Protein AF-A0AA36HC52-F1 (afdb_monomer)

Radius of gyration: 21.08 Å; Cα contacts (8 Å, |Δi|>4): 184; chains: 1; bounding box: 43×53×59 Å

Nearest PDB structures (foldseek):
  1je9-assembly1_A  TM=7.867E-01  e=2.611E-03  Naja kaouthia
  1nor-assembly1_A  TM=7.948E-01  e=3.006E-02  Naja oxiana
  6oaz-assembly1_E  TM=6.729E-01  e=1.106E-02  Homo sapiens
  1nea-assembly1_A  TM=6.871E-01  e=1.544E-02  Naja nigricollis
  8p0x-assembly1_P  TM=3.535E-01  e=3.565E+00  Homo sapiens

Secondary structure (DSSP, 8-state):
-HHHHHHHHHHHHTT----EEEEEBSTTPPPEEEEESS-S-EEEEEEEETTEEEEEEEE-SS---SEEEEEETTEEEEEE-STTGGG---S----SHHHHHHHHHHHHHHHHTT--

Sequence (116 aa):
MALLQHVVIALASICLTWAIHCYEADHGENKVVKTCPEGNHCTNLTEYNNSSTLHYYSCAEEPCTDGCNEISDMATFCCCSTDLCNEAMELTSNMPALLAISVIILSLLLCDANYF

Mean predicted aligned error: 13.73 Å

Structure (mmCIF, N/CA/C/O backbone):
data_AF-A0AA36HC52-F1
#
_entry.id   AF-A0AA36HC52-F1
#
loop_
_atom_site.group_PDB
_atom_site.id
_atom_site.type_symbol
_atom_site.label_atom_id
_atom_site.label_alt_id
_atom_site.label_comp_id
_atom_site.label_asym_id
_atom_site.label_entity_id
_atom_site.label_seq_id
_atom_site.pdbx_PDB_ins_code
_atom_site.Cartn_x
_atom_site.Cartn_y
_atom_site.Cartn_z
_atom_site.occupancy
_atom_site.B_iso_or_equiv
_atom_site.auth_seq_id
_atom_site.auth_comp_id
_atom_site.auth_asym_id
_atom_site.auth_atom_id
_atom_site.pdbx_PDB_model_num
ATOM 1 N N . MET A 1 1 ? -28.050 -6.795 39.477 1.00 59.59 1 MET A N 1
ATOM 2 C CA . MET A 1 1 ? -27.588 -5.467 39.005 1.00 59.59 1 MET A CA 1
ATOM 3 C C . MET A 1 1 ? -26.135 -5.475 38.530 1.00 59.59 1 MET A C 1
ATOM 5 O O . MET A 1 1 ? -25.878 -4.876 37.500 1.00 59.59 1 MET A O 1
ATOM 9 N N . ALA A 1 2 ? -25.217 -6.207 39.177 1.00 65.25 2 ALA A N 1
ATOM 10 C CA . ALA A 1 2 ? -23.821 -6.308 38.725 1.00 65.25 2 ALA A CA 1
ATOM 11 C C . ALA A 1 2 ? -23.659 -6.896 37.306 1.00 65.25 2 ALA A C 1
ATOM 13 O O . ALA A 1 2 ? -22.882 -6.373 36.519 1.00 65.25 2 ALA A O 1
ATOM 14 N N . LEU A 1 3 ? -24.430 -7.926 36.935 1.00 65.31 3 LEU A N 1
ATOM 15 C CA . LEU A 1 3 ? -24.306 -8.586 35.624 1.00 65.31 3 LEU A CA 1
ATOM 16 C C . LEU A 1 3 ? -24.567 -7.635 34.437 1.00 65.31 3 LEU A C 1
ATOM 18 O O . LEU A 1 3 ? -23.872 -7.691 33.431 1.00 65.31 3 LEU A O 1
ATOM 22 N N . LEU A 1 4 ? -25.527 -6.716 34.591 1.00 70.56 4 LEU A N 1
ATOM 23 C CA . LEU A 1 4 ? -25.890 -5.744 33.557 1.00 70.56 4 LEU A CA 1
ATOM 24 C C . LEU A 1 4 ? -24.760 -4.726 33.317 1.00 70.56 4 LEU A C 1
ATOM 26 O O . LEU A 1 4 ? -24.477 -4.387 32.176 1.00 70.56 4 LEU A O 1
ATOM 30 N N . GLN A 1 5 ? -24.066 -4.295 34.377 1.00 70.56 5 GLN A N 1
ATOM 31 C CA . GLN A 1 5 ? -22.912 -3.392 34.273 1.00 70.56 5 GLN A CA 1
ATOM 32 C C . GLN A 1 5 ? -21.743 -4.018 33.505 1.00 70.56 5 GLN A C 1
ATOM 34 O O . GLN A 1 5 ? -21.131 -3.344 32.684 1.00 70.56 5 GLN A O 1
ATOM 39 N N . HIS A 1 6 ? -21.451 -5.301 33.729 1.00 71.69 6 HIS A N 1
ATOM 40 C CA . HIS A 1 6 ? -20.348 -5.981 33.040 1.00 71.69 6 HIS A CA 1
ATOM 41 C C . HIS A 1 6 ? -20.649 -6.168 31.548 1.00 71.69 6 HIS A C 1
ATOM 43 O O . HIS A 1 6 ? -19.761 -5.987 30.721 1.00 71.69 6 HIS A O 1
ATOM 49 N N . VAL A 1 7 ? -21.910 -6.449 31.196 1.00 75.81 7 VAL A N 1
ATOM 50 C CA . VAL A 1 7 ? -22.355 -6.539 29.795 1.00 75.81 7 VAL A CA 1
ATOM 51 C C . VAL A 1 7 ? -22.253 -5.183 29.091 1.00 75.81 7 VAL A C 1
ATOM 53 O O . VAL A 1 7 ? -21.782 -5.124 27.960 1.00 75.81 7 VAL A O 1
ATOM 56 N N . VAL A 1 8 ? -22.627 -4.086 29.759 1.00 74.31 8 VAL A N 1
ATOM 57 C CA . VAL A 1 8 ? -22.526 -2.726 29.196 1.00 74.31 8 VAL A CA 1
ATOM 58 C C . VAL A 1 8 ? -21.068 -2.309 28.976 1.00 74.31 8 VAL A C 1
ATOM 60 O O . VAL A 1 8 ? -20.754 -1.733 27.938 1.00 74.31 8 VAL A O 1
ATOM 63 N N . ILE A 1 9 ? -20.164 -2.634 29.906 1.00 69.75 9 ILE A N 1
ATOM 64 C CA . ILE A 1 9 ? -18.729 -2.336 29.766 1.00 69.75 9 ILE A CA 1
ATOM 65 C C . ILE A 1 9 ? -18.105 -3.174 28.639 1.00 69.75 9 ILE A C 1
ATOM 67 O O . ILE A 1 9 ? -17.359 -2.635 27.827 1.00 69.75 9 ILE A O 1
ATOM 71 N N . ALA A 1 10 ? -18.457 -4.461 28.541 1.00 64.00 10 ALA A N 1
ATOM 72 C CA . ALA A 1 10 ? -17.977 -5.336 27.474 1.00 64.00 10 ALA A CA 1
ATOM 73 C C . ALA A 1 10 ? -18.473 -4.894 26.085 1.00 64.00 10 ALA A C 1
ATOM 75 O O . ALA A 1 10 ? -17.689 -4.873 25.139 1.00 64.00 10 ALA A O 1
ATOM 76 N N . LEU A 1 11 ? -19.739 -4.476 25.954 1.00 61.84 11 LEU A N 1
ATOM 77 C CA . LEU A 1 11 ? -20.247 -3.912 24.697 1.00 61.84 11 LEU A CA 1
ATOM 78 C C . LEU A 1 11 ? -19.563 -2.587 24.331 1.00 61.84 11 LEU A C 1
ATOM 80 O O . LEU A 1 11 ? -19.292 -2.356 23.157 1.00 61.84 11 LEU A O 1
ATOM 84 N N . ALA A 1 12 ? -19.244 -1.736 25.312 1.00 61.38 12 ALA A N 1
ATOM 85 C CA . ALA A 1 12 ? -18.561 -0.466 25.064 1.00 61.38 12 ALA A CA 1
ATOM 86 C C . ALA A 1 12 ? -17.116 -0.651 24.559 1.00 61.38 12 ALA A C 1
ATOM 88 O O . ALA A 1 12 ? -16.627 0.174 23.792 1.00 61.38 12 ALA A O 1
ATOM 89 N N . SER A 1 13 ? -16.444 -1.746 24.936 1.00 60.34 13 SER A N 1
ATOM 90 C CA . SER A 1 13 ? -15.081 -2.052 24.476 1.00 60.34 13 SER A CA 1
ATOM 91 C C . SER A 1 13 ? -14.984 -2.585 23.040 1.00 60.34 13 SER A C 1
ATOM 93 O O . SER A 1 13 ? -13.893 -2.595 22.477 1.00 60.34 13 SER A O 1
ATOM 95 N N . ILE A 1 14 ? -16.097 -3.002 22.425 1.00 58.59 14 ILE A N 1
ATOM 96 C CA . ILE A 1 14 ? -16.104 -3.582 21.067 1.00 58.59 14 ILE A CA 1
ATOM 97 C C . ILE A 1 14 ? -16.023 -2.495 19.974 1.00 58.59 14 ILE A C 1
ATOM 99 O O . ILE A 1 14 ? -15.718 -2.797 18.826 1.00 58.59 14 ILE A O 1
ATOM 103 N N . CYS A 1 15 ? -16.198 -1.216 20.322 1.00 52.91 15 CYS A N 1
ATOM 104 C CA . CYS A 1 15 ? -16.129 -0.095 19.377 1.00 52.91 15 CYS A CA 1
ATOM 105 C C . CYS A 1 15 ? -14.726 0.513 19.207 1.00 52.91 15 CYS A C 1
ATOM 107 O O . CYS A 1 15 ? -14.619 1.649 18.744 1.00 52.91 15 CYS A O 1
ATOM 109 N N . LEU A 1 16 ? -13.649 -0.190 19.578 1.00 57.06 16 LEU A N 1
ATOM 110 C CA . LEU A 1 16 ? -12.311 0.229 19.161 1.00 57.06 16 LEU A CA 1
ATOM 111 C C . LEU A 1 16 ? -12.268 0.117 17.637 1.00 57.06 16 LEU A C 1
ATOM 113 O O . LEU A 1 16 ? -12.206 -0.979 17.098 1.00 57.06 16 LEU A O 1
ATOM 117 N N . THR A 1 17 ? -12.392 1.248 16.953 1.00 58.97 17 THR A N 1
ATOM 118 C CA . THR A 1 17 ? -12.235 1.375 15.507 1.00 58.97 17 THR A CA 1
ATOM 119 C C . THR A 1 17 ? -10.858 0.850 15.135 1.00 58.97 17 THR A C 1
ATOM 121 O O . THR A 1 17 ? -9.850 1.378 15.610 1.00 58.97 17 THR A O 1
ATOM 124 N N . TRP A 1 18 ? -10.806 -0.217 14.342 1.00 69.06 18 TRP A N 1
ATOM 125 C CA . TRP A 1 18 ? -9.549 -0.785 13.868 1.00 69.06 18 TRP A CA 1
ATOM 126 C C . TRP A 1 18 ? -9.002 0.169 12.808 1.00 69.06 18 TRP A C 1
ATOM 128 O O . TRP A 1 18 ? -9.367 0.081 11.642 1.00 69.06 18 TRP A O 1
ATOM 138 N N . ALA A 1 19 ? -8.208 1.146 13.243 1.00 82.69 19 ALA A N 1
ATOM 139 C CA . ALA A 1 19 ? -7.409 1.944 12.329 1.00 82.69 19 ALA A CA 1
ATOM 140 C C . ALA A 1 19 ? -6.314 1.031 11.782 1.00 82.69 19 ALA A C 1
ATOM 142 O O . ALA A 1 19 ? -5.573 0.425 12.562 1.00 82.69 19 ALA A O 1
ATOM 143 N N . ILE A 1 20 ? -6.249 0.908 10.461 1.00 89.56 20 ILE A N 1
ATOM 144 C CA . ILE A 1 20 ? -5.226 0.089 9.823 1.00 89.56 20 ILE A CA 1
ATOM 145 C C . ILE A 1 20 ? -3.901 0.851 9.760 1.00 89.56 20 ILE A C 1
ATOM 147 O O . ILE A 1 20 ? -3.865 2.084 9.795 1.00 89.56 20 ILE A O 1
ATOM 151 N N . HIS A 1 21 ? -2.805 0.119 9.649 1.00 92.75 21 HIS A N 1
ATOM 152 C CA . HIS A 1 21 ? -1.476 0.664 9.415 1.00 92.75 21 HIS A CA 1
ATOM 153 C C . HIS A 1 21 ? -1.079 0.437 7.963 1.00 92.75 21 HIS A C 1
ATOM 155 O O . HIS A 1 21 ? -1.240 -0.665 7.452 1.00 92.75 21 HIS A O 1
ATOM 161 N N . CYS A 1 22 ? -0.503 1.442 7.316 1.00 93.44 22 CYS A N 1
ATOM 162 C CA . CYS A 1 22 ? 0.014 1.340 5.955 1.00 93.44 22 CYS A CA 1
ATOM 163 C C . CYS A 1 22 ? 1.454 1.842 5.902 1.00 93.44 22 CYS A C 1
ATOM 165 O O . CYS A 1 22 ? 1.879 2.638 6.745 1.00 93.44 22 CYS A O 1
ATOM 167 N N . TYR A 1 23 ? 2.205 1.400 4.897 1.00 94.00 23 TYR A N 1
ATOM 168 C CA . TYR A 1 23 ? 3.449 2.073 4.556 1.00 94.00 23 TYR A CA 1
ATOM 169 C C . TYR A 1 23 ? 3.148 3.418 3.893 1.00 94.00 23 TYR A C 1
ATOM 171 O O . TYR A 1 23 ? 2.217 3.521 3.093 1.00 94.00 23 TYR A O 1
ATOM 179 N N . GLU A 1 24 ? 3.952 4.425 4.216 1.00 92.69 24 GLU A N 1
ATOM 180 C CA . GLU A 1 24 ? 4.002 5.717 3.546 1.00 92.69 24 GLU A CA 1
ATOM 181 C C . GLU A 1 24 ? 5.436 5.962 3.071 1.00 92.69 24 GLU A C 1
ATOM 183 O O . GLU A 1 24 ? 6.392 5.801 3.833 1.00 92.69 24 GLU A O 1
ATOM 188 N N . ALA A 1 25 ? 5.591 6.261 1.787 1.00 90.94 25 ALA A N 1
ATOM 189 C CA . ALA A 1 25 ? 6.861 6.631 1.174 1.00 90.94 25 ALA A CA 1
ATOM 190 C C . ALA A 1 25 ? 6.605 7.236 -0.202 1.00 90.94 25 ALA A C 1
ATOM 192 O O . ALA A 1 25 ? 5.677 6.822 -0.902 1.00 90.94 25 ALA A O 1
ATOM 193 N N . ASP A 1 26 ? 7.478 8.164 -0.578 1.00 84.00 26 ASP A N 1
ATOM 194 C CA . ASP A 1 26 ? 7.503 8.794 -1.888 1.00 84.00 26 ASP A CA 1
ATOM 195 C C . ASP A 1 26 ? 8.801 8.411 -2.620 1.00 84.00 26 ASP A C 1
ATOM 197 O O . ASP A 1 26 ? 9.848 8.285 -1.992 1.00 84.00 26 ASP A O 1
ATOM 201 N N . HIS A 1 27 ? 8.747 8.171 -3.930 1.00 76.81 27 HIS A N 1
ATOM 202 C CA . HIS A 1 27 ? 9.917 8.025 -4.812 1.00 76.81 27 HIS A CA 1
ATOM 203 C C . HIS A 1 27 ? 11.165 7.293 -4.249 1.00 76.81 27 HIS A C 1
ATOM 205 O O . HIS A 1 27 ? 12.288 7.797 -4.322 1.00 76.81 27 HIS A O 1
ATOM 211 N N . GLY A 1 28 ? 11.017 6.070 -3.730 1.00 67.06 28 GLY A N 1
ATOM 212 C CA . GLY A 1 28 ? 12.171 5.284 -3.261 1.00 67.06 28 GLY A CA 1
ATOM 213 C C . GLY A 1 28 ? 12.812 5.798 -1.964 1.00 67.06 28 GLY A C 1
ATOM 214 O O . GLY A 1 28 ? 13.910 5.362 -1.607 1.00 67.06 28 GLY A O 1
ATOM 215 N N . GLU A 1 29 ? 12.132 6.692 -1.246 1.00 80.62 29 GLU A N 1
ATOM 216 C CA . GLU A 1 29 ? 12.444 7.016 0.141 1.00 80.62 29 GLU A CA 1
ATOM 217 C C . GLU A 1 29 ? 12.205 5.817 1.073 1.00 80.62 29 GLU A C 1
ATOM 219 O O . GLU A 1 29 ? 11.585 4.806 0.727 1.00 80.62 29 GLU A O 1
ATOM 224 N N . ASN A 1 30 ? 12.722 5.930 2.299 1.00 85.31 30 ASN A N 1
ATOM 225 C CA . ASN A 1 30 ? 12.511 4.913 3.319 1.00 85.31 30 ASN A CA 1
ATOM 226 C C . ASN A 1 30 ? 11.028 4.843 3.690 1.00 85.31 30 ASN A C 1
ATOM 228 O O . ASN A 1 30 ? 10.445 5.836 4.122 1.00 85.31 30 ASN A O 1
ATOM 232 N N . LYS A 1 31 ? 10.453 3.642 3.601 1.00 88.25 31 LYS A N 1
ATOM 233 C CA . LYS A 1 31 ? 9.088 3.374 4.054 1.00 88.25 31 LYS A CA 1
ATOM 234 C C . LYS A 1 31 ? 8.955 3.677 5.543 1.00 88.25 31 LYS A C 1
ATOM 236 O O . LYS A 1 31 ? 9.715 3.149 6.359 1.00 88.25 31 LYS A O 1
ATOM 241 N N . VAL A 1 32 ? 7.953 4.470 5.900 1.00 92.62 32 VAL A N 1
ATOM 242 C CA . VAL A 1 32 ? 7.523 4.661 7.287 1.00 92.62 32 VAL A CA 1
ATOM 243 C C . VAL A 1 32 ? 6.161 4.019 7.493 1.00 92.62 32 VAL A C 1
ATOM 245 O O . VAL A 1 32 ? 5.356 3.942 6.572 1.00 92.62 32 VAL A O 1
ATOM 248 N N . VAL A 1 33 ? 5.898 3.523 8.696 1.00 94.06 33 VAL A N 1
ATOM 249 C CA . VAL A 1 33 ? 4.585 2.974 9.045 1.00 94.06 33 VAL A CA 1
ATOM 250 C C . VAL A 1 33 ? 3.713 4.095 9.593 1.00 94.06 33 VAL A C 1
ATOM 252 O O . VAL A 1 33 ? 4.121 4.793 10.524 1.00 94.06 33 VAL A O 1
ATOM 255 N N . LYS A 1 34 ? 2.504 4.242 9.048 1.00 92.25 34 LYS A N 1
ATOM 256 C CA . LYS A 1 34 ? 1.524 5.244 9.468 1.00 92.25 34 LYS A CA 1
ATOM 257 C C . LYS A 1 34 ? 0.180 4.603 9.767 1.00 92.25 34 LYS A C 1
ATOM 259 O O . LYS A 1 34 ? -0.293 3.748 9.026 1.00 92.25 34 LYS A O 1
ATOM 264 N N . THR A 1 35 ? -0.438 5.036 10.859 1.00 92.75 35 THR A N 1
ATOM 265 C CA . THR A 1 35 ? -1.823 4.693 11.190 1.00 92.75 35 THR A CA 1
ATOM 266 C C . THR A 1 35 ? -2.767 5.531 10.329 1.00 92.75 35 THR A C 1
ATOM 268 O O . THR A 1 35 ? -2.605 6.750 10.264 1.00 92.75 35 THR A O 1
ATOM 271 N N . CYS A 1 36 ? -3.755 4.896 9.700 1.00 88.62 36 CYS A N 1
ATOM 272 C CA . CYS A 1 36 ? -4.755 5.531 8.847 1.00 88.62 36 CYS A CA 1
ATOM 273 C C . CYS A 1 36 ? -6.061 5.738 9.637 1.00 88.62 36 CYS A C 1
ATOM 275 O O . CYS A 1 36 ? -6.817 4.787 9.827 1.00 88.62 36 CYS A O 1
ATOM 277 N N . PRO A 1 37 ? -6.337 6.956 10.147 1.00 80.44 37 PRO A N 1
ATOM 278 C CA . PRO A 1 37 ? -7.538 7.218 10.943 1.00 80.44 37 PRO A CA 1
ATOM 279 C C . PRO A 1 37 ? -8.805 7.384 10.095 1.00 80.44 37 PRO A C 1
ATOM 281 O O . PRO A 1 37 ? -9.903 7.147 10.591 1.00 80.44 37 PRO A O 1
ATOM 284 N N . GLU A 1 38 ? -8.655 7.815 8.841 1.00 75.56 38 GLU A N 1
ATOM 285 C CA . GLU A 1 38 ? -9.767 8.142 7.935 1.00 75.56 38 GLU A CA 1
ATOM 286 C C . GLU A 1 38 ? -9.980 7.074 6.852 1.00 75.56 38 GLU A C 1
ATOM 288 O O . GLU A 1 38 ? -11.091 6.913 6.349 1.00 75.56 38 GLU A O 1
ATOM 293 N N . GLY A 1 39 ? -8.929 6.317 6.525 1.00 73.31 39 GLY A N 1
ATOM 294 C CA . GLY A 1 39 ? -8.931 5.300 5.480 1.00 73.31 39 GLY A CA 1
ATOM 295 C C . GLY A 1 39 ? -8.868 3.884 6.047 1.00 73.31 39 GLY A C 1
ATOM 296 O O . GLY A 1 39 ? -8.054 3.592 6.918 1.00 73.31 39 GLY A O 1
ATOM 297 N N . ASN A 1 40 ? -9.686 2.991 5.489 1.00 86.38 40 ASN A N 1
ATOM 298 C CA . ASN A 1 40 ? -9.664 1.552 5.792 1.00 86.38 40 ASN A CA 1
ATOM 299 C C . ASN A 1 40 ? -8.892 0.739 4.739 1.00 86.38 40 ASN A C 1
ATOM 301 O O . ASN A 1 40 ? -9.014 -0.484 4.708 1.00 86.38 40 ASN A O 1
ATOM 305 N N . HIS A 1 41 ? -8.152 1.410 3.851 1.00 92.25 41 HIS A N 1
ATOM 306 C CA . HIS A 1 41 ? -7.356 0.766 2.808 1.00 92.25 41 HIS A CA 1
ATOM 307 C C . HIS A 1 41 ? -5.973 1.408 2.692 1.00 92.25 41 HIS A C 1
ATOM 309 O O . HIS A 1 41 ? -5.813 2.614 2.895 1.00 92.25 41 HIS A O 1
ATOM 315 N N . CYS A 1 42 ? -4.985 0.594 2.343 1.00 92.94 42 CYS A N 1
ATOM 316 C CA . CYS A 1 42 ? -3.668 1.029 1.916 1.00 92.94 42 CYS A CA 1
ATOM 317 C C . CYS A 1 42 ? -3.601 1.057 0.394 1.00 92.94 42 CYS A C 1
ATOM 319 O O . CYS A 1 42 ? -4.214 0.224 -0.277 1.00 92.94 42 CYS A O 1
ATOM 321 N N . THR A 1 43 ? -2.796 1.963 -0.143 1.00 93.88 43 THR A N 1
ATOM 322 C CA . THR A 1 43 ? -2.556 2.099 -1.579 1.00 93.88 43 THR A CA 1
ATOM 323 C C . THR A 1 43 ? -1.078 1.979 -1.913 1.00 93.88 43 THR A C 1
ATOM 325 O O . THR A 1 43 ? -0.205 2.340 -1.114 1.00 93.88 43 THR A O 1
ATOM 328 N N . ASN A 1 44 ? -0.813 1.449 -3.105 1.00 92.94 44 ASN A N 1
ATOM 329 C CA . ASN A 1 44 ? 0.499 1.414 -3.735 1.00 92.94 44 ASN A CA 1
ATOM 330 C C . ASN A 1 44 ? 0.349 1.817 -5.205 1.00 92.94 44 ASN A C 1
ATOM 332 O O . ASN A 1 44 ? -0.367 1.153 -5.955 1.00 92.94 44 ASN A O 1
ATOM 336 N N . LEU A 1 45 ? 1.015 2.892 -5.615 1.00 91.62 45 LEU A N 1
ATOM 337 C CA . LEU A 1 45 ? 1.190 3.238 -7.020 1.00 91.62 45 LEU A CA 1
ATOM 338 C C . LEU A 1 45 ? 2.600 2.827 -7.434 1.00 91.62 45 LEU A C 1
ATOM 340 O O . LEU A 1 45 ? 3.581 3.248 -6.831 1.00 91.62 45 LEU A O 1
ATOM 344 N N . THR A 1 46 ? 2.696 2.016 -8.477 1.00 90.94 46 THR A N 1
ATOM 345 C CA . THR A 1 46 ? 3.966 1.625 -9.080 1.00 90.94 46 THR A CA 1
ATOM 346 C C . THR A 1 46 ? 4.064 2.242 -10.465 1.00 90.94 46 THR A C 1
ATOM 348 O O . THR A 1 46 ? 3.224 1.958 -11.315 1.00 90.94 46 THR A O 1
ATOM 351 N N . GLU A 1 47 ? 5.081 3.069 -10.697 1.00 91.12 47 GLU A N 1
ATOM 352 C CA . GLU A 1 47 ? 5.378 3.682 -11.993 1.00 91.12 47 GLU A CA 1
ATOM 353 C C . GLU A 1 47 ? 6.641 3.067 -12.604 1.00 91.12 47 GLU A C 1
ATOM 355 O O . GLU A 1 47 ? 7.692 2.971 -11.965 1.00 91.12 47 GLU A O 1
ATOM 360 N N . TYR A 1 48 ? 6.549 2.677 -13.869 1.00 88.06 48 TYR A N 1
ATOM 361 C CA . TYR A 1 48 ? 7.625 2.079 -14.642 1.00 88.06 48 TYR A CA 1
ATOM 362 C C . TYR A 1 48 ? 8.232 3.131 -15.567 1.00 88.06 48 TYR A C 1
ATOM 364 O O . TYR A 1 48 ? 7.665 3.494 -16.596 1.00 88.06 48 TYR A O 1
ATOM 372 N N . ASN A 1 49 ? 9.423 3.608 -15.218 1.00 83.88 49 ASN A N 1
ATOM 373 C CA . ASN A 1 49 ? 10.275 4.356 -16.130 1.00 83.88 49 ASN A CA 1
ATOM 374 C C . ASN A 1 49 ? 11.290 3.379 -16.747 1.00 83.88 49 ASN A C 1
ATOM 376 O O . ASN A 1 49 ? 11.737 2.453 -16.075 1.00 83.88 49 ASN A O 1
ATOM 380 N N . ASN A 1 50 ? 11.693 3.581 -18.005 1.00 81.81 50 ASN A N 1
ATOM 381 C CA . ASN A 1 50 ? 12.543 2.662 -18.786 1.00 81.81 50 ASN A CA 1
ATOM 382 C C . ASN A 1 50 ? 13.833 2.188 -18.072 1.00 81.81 50 ASN A C 1
ATOM 384 O O . ASN A 1 50 ? 14.435 1.201 -18.488 1.00 81.81 50 ASN A O 1
ATOM 388 N N . SER A 1 51 ? 14.277 2.891 -17.027 1.00 82.25 51 SER A N 1
ATOM 389 C CA . SER A 1 51 ? 15.455 2.568 -16.216 1.00 82.25 51 SER A CA 1
ATOM 390 C C . SER A 1 51 ? 15.178 2.329 -14.726 1.00 82.25 51 SER A C 1
ATOM 392 O O . SER A 1 51 ? 16.116 2.020 -13.993 1.00 82.25 51 SER A O 1
ATOM 394 N N . SER A 1 52 ? 13.950 2.526 -14.242 1.00 84.19 52 SER A N 1
ATOM 395 C CA . SER A 1 52 ? 13.645 2.500 -12.806 1.00 84.19 52 SER A CA 1
ATOM 396 C C . SER A 1 52 ? 12.163 2.279 -12.524 1.00 84.19 52 SER A C 1
ATOM 398 O O . SER A 1 52 ? 11.312 2.898 -13.158 1.00 84.19 52 SER A O 1
ATOM 400 N N . THR A 1 53 ? 11.877 1.495 -11.491 1.00 87.81 53 THR A N 1
ATOM 401 C CA . THR A 1 53 ? 10.539 1.378 -10.908 1.00 87.81 53 THR A CA 1
ATOM 402 C C . THR A 1 53 ? 10.432 2.322 -9.716 1.00 87.81 53 THR A C 1
ATOM 404 O O . THR A 1 53 ? 11.279 2.288 -8.822 1.00 87.81 53 THR A O 1
ATOM 407 N N . LEU A 1 54 ? 9.414 3.177 -9.713 1.00 88.44 54 LEU A N 1
ATOM 408 C CA . LEU A 1 54 ? 9.090 4.076 -8.610 1.00 88.44 54 LEU A CA 1
ATOM 409 C C . LEU A 1 54 ? 7.859 3.537 -7.888 1.00 88.44 54 LEU A C 1
ATOM 411 O O . LEU A 1 54 ? 6.924 3.066 -8.529 1.00 88.44 54 LEU A O 1
ATOM 415 N N . HIS A 1 55 ? 7.868 3.612 -6.561 1.00 89.31 55 HIS A N 1
ATOM 416 C CA . HIS A 1 55 ? 6.752 3.176 -5.733 1.00 89.31 55 HIS A CA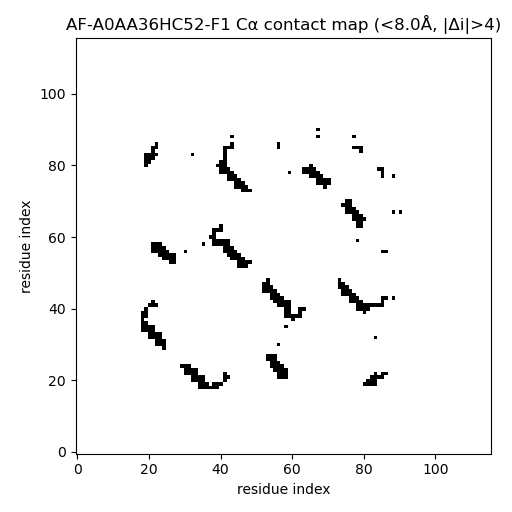 1
ATOM 417 C C . HIS A 1 55 ? 6.312 4.307 -4.812 1.00 89.31 55 HIS A C 1
ATOM 419 O O . HIS A 1 55 ? 7.155 4.923 -4.155 1.00 89.31 55 HIS A O 1
ATOM 425 N N . TYR A 1 56 ? 5.001 4.500 -4.725 1.00 91.81 56 TYR A N 1
ATOM 426 C CA . TYR A 1 56 ? 4.352 5.433 -3.815 1.00 91.81 56 TYR A CA 1
ATOM 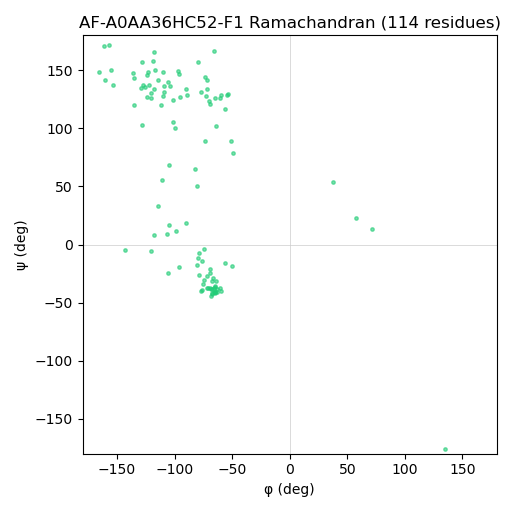427 C C . TYR A 1 56 ? 3.415 4.644 -2.918 1.00 91.81 56 TYR A C 1
ATOM 429 O O . TYR A 1 56 ? 2.560 3.905 -3.405 1.00 91.81 56 TYR A O 1
ATOM 437 N N . TYR A 1 57 ? 3.574 4.804 -1.613 1.00 92.88 57 TYR A N 1
ATOM 438 C CA . 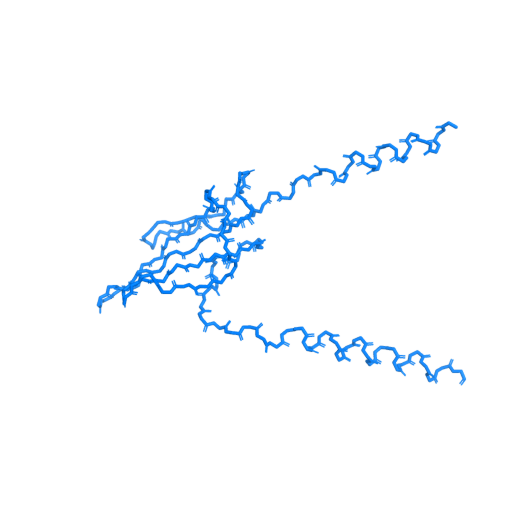TYR A 1 57 ? 2.794 4.092 -0.609 1.00 92.88 57 TYR A CA 1
ATOM 439 C C . TYR A 1 57 ? 2.009 5.115 0.203 1.00 92.88 57 TYR A C 1
ATOM 441 O O . TYR A 1 57 ? 2.578 6.127 0.613 1.00 92.88 57 TYR A O 1
ATOM 449 N N . SER A 1 58 ? 0.723 4.871 0.446 1.00 93.12 58 SER A N 1
ATOM 450 C CA . SER A 1 58 ? -0.096 5.771 1.265 1.00 93.12 58 SER A CA 1
ATOM 451 C C . SER A 1 58 ? -1.310 5.068 1.875 1.00 93.12 58 SER A C 1
ATOM 453 O O . SER A 1 58 ? -1.626 3.921 1.550 1.00 93.12 58 SER A O 1
ATOM 455 N N . CYS A 1 59 ? -1.999 5.773 2.774 1.00 92.75 59 CYS A N 1
ATOM 456 C CA . CYS A 1 59 ? -3.386 5.473 3.120 1.00 92.75 59 CYS A CA 1
ATOM 457 C C . CYS A 1 59 ? -4.297 5.909 1.959 1.00 92.75 59 CYS A C 1
ATOM 459 O O . CYS A 1 59 ? -4.049 6.948 1.343 1.00 92.75 59 CYS A O 1
ATOM 461 N N . ALA A 1 60 ? -5.367 5.163 1.694 1.00 91.44 60 ALA A N 1
ATOM 462 C CA . ALA A 1 60 ? -6.390 5.579 0.742 1.00 91.44 60 ALA A CA 1
ATOM 463 C C . ALA A 1 60 ? -7.243 6.716 1.334 1.00 91.44 60 ALA A C 1
ATOM 465 O O . ALA A 1 60 ? -7.777 6.571 2.435 1.00 91.44 60 ALA A O 1
ATOM 466 N N . GLU A 1 61 ? -7.394 7.822 0.600 1.00 86.25 61 GLU A N 1
ATOM 467 C CA . GLU A 1 61 ? -8.303 8.921 0.978 1.00 86.25 61 GLU A CA 1
ATOM 468 C C . GLU A 1 61 ? -9.773 8.558 0.721 1.00 86.25 61 GLU A C 1
ATOM 470 O O . GLU A 1 61 ? -10.663 8.936 1.480 1.00 86.25 61 GLU A O 1
ATOM 475 N N . GLU A 1 62 ? -10.024 7.773 -0.328 1.00 85.62 62 GLU A N 1
ATOM 476 C CA . GLU A 1 62 ? -11.342 7.251 -0.679 1.00 85.62 62 GLU A CA 1
ATOM 477 C C . GLU A 1 62 ? -11.351 5.717 -0.610 1.00 85.62 62 GLU A C 1
ATOM 479 O O . GLU A 1 62 ? -10.325 5.074 -0.851 1.00 85.62 62 GLU A O 1
ATOM 484 N N . PRO A 1 63 ? -12.499 5.091 -0.295 1.00 83.06 63 PRO A N 1
ATOM 485 C CA . PRO A 1 63 ? -12.616 3.641 -0.340 1.00 83.06 63 PRO A CA 1
ATOM 486 C C . PRO A 1 63 ? -12.355 3.123 -1.760 1.00 83.06 63 PRO A C 1
ATOM 488 O O . PR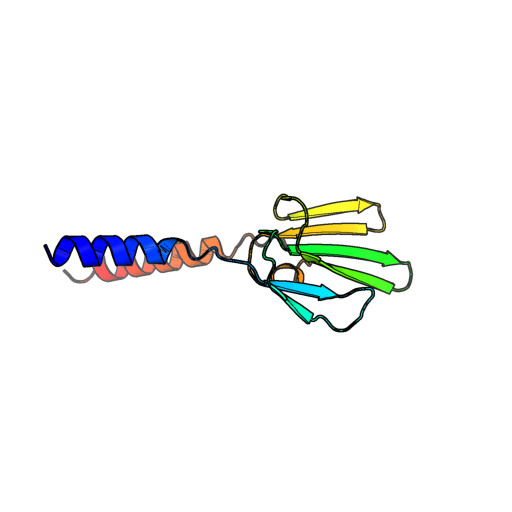O A 1 63 ? -13.016 3.524 -2.716 1.00 83.06 63 PRO A O 1
ATOM 491 N N . CYS A 1 64 ? -11.418 2.187 -1.879 1.00 88.31 64 CYS A N 1
ATOM 492 C CA . CYS A 1 64 ? -11.090 1.497 -3.120 1.00 88.31 64 CYS A CA 1
ATOM 493 C C . CYS A 1 64 ? -11.350 -0.009 -2.992 1.00 88.31 64 CYS A C 1
ATOM 495 O O . CYS A 1 64 ? -11.609 -0.523 -1.909 1.00 88.31 64 CYS A O 1
ATOM 497 N N . THR A 1 65 ? -11.371 -0.711 -4.127 1.00 90.31 65 THR A N 1
ATOM 498 C CA . THR A 1 65 ? -11.556 -2.168 -4.148 1.00 90.31 65 THR A CA 1
ATOM 499 C C . THR A 1 65 ? -10.205 -2.856 -4.063 1.00 90.31 65 THR A C 1
ATOM 501 O O . THR A 1 65 ? -9.299 -2.505 -4.819 1.00 90.31 65 THR A O 1
ATOM 504 N N . ASP A 1 66 ? -10.108 -3.858 -3.195 1.00 91.25 66 ASP A N 1
ATOM 505 C CA . ASP A 1 66 ? -8.920 -4.691 -3.060 1.00 91.25 66 ASP A CA 1
ATOM 506 C C . ASP A 1 66 ? -8.486 -5.305 -4.398 1.00 91.25 66 ASP A C 1
ATOM 508 O O . ASP A 1 66 ? -9.280 -5.923 -5.114 1.00 91.25 66 ASP A O 1
ATOM 512 N N . GLY A 1 67 ? -7.202 -5.154 -4.719 1.00 90.19 67 GLY A N 1
ATOM 513 C CA . GLY A 1 67 ? -6.597 -5.641 -5.954 1.00 90.19 67 GLY A CA 1
ATOM 514 C C . GLY A 1 67 ? -5.683 -4.613 -6.615 1.00 90.19 67 GLY A C 1
ATOM 515 O O . GLY A 1 67 ? -5.442 -3.533 -6.084 1.00 90.19 67 GLY A O 1
ATOM 516 N N . CYS A 1 68 ? -5.168 -4.971 -7.790 1.00 91.19 68 CYS A N 1
ATOM 517 C 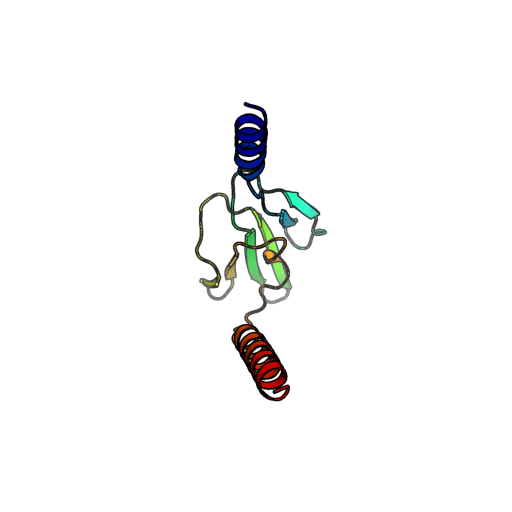CA . CYS A 1 68 ? -4.292 -4.136 -8.607 1.00 91.19 68 CYS A CA 1
ATOM 518 C C . CYS A 1 68 ? -4.900 -3.939 -9.991 1.00 91.19 68 CYS A C 1
ATOM 520 O O . CYS A 1 68 ? -5.382 -4.897 -10.594 1.00 91.19 68 CYS A O 1
ATOM 522 N N . ASN A 1 69 ? -4.841 -2.712 -10.499 1.00 90.31 69 ASN A N 1
ATOM 523 C CA . ASN A 1 69 ? -5.284 -2.354 -11.837 1.00 90.31 69 ASN A CA 1
ATOM 524 C C . ASN A 1 69 ? -4.180 -1.575 -12.553 1.00 90.31 69 ASN A C 1
ATOM 526 O O . ASN A 1 69 ? -3.600 -0.641 -11.996 1.00 90.31 69 ASN A O 1
ATOM 530 N N . GLU A 1 70 ? -3.918 -1.934 -13.805 1.00 91.38 70 GLU A N 1
ATOM 531 C CA . GLU A 1 70 ? -3.094 -1.123 -14.698 1.00 91.38 70 GLU A CA 1
ATOM 532 C C . GLU A 1 70 ? -3.868 0.151 -15.046 1.00 91.38 70 GLU A C 1
ATOM 534 O O . GLU A 1 70 ? -4.979 0.096 -15.576 1.00 91.38 70 GLU A O 1
ATOM 539 N N . ILE A 1 71 ? -3.295 1.306 -14.717 1.00 90.44 71 ILE A N 1
ATOM 540 C CA . ILE A 1 71 ? -3.865 2.612 -15.076 1.00 90.44 71 ILE A CA 1
ATOM 541 C C . ILE A 1 71 ? -3.226 3.163 -16.357 1.00 90.44 71 ILE A C 1
ATOM 543 O O . ILE A 1 71 ? -3.804 4.024 -17.018 1.00 90.44 71 ILE A O 1
ATOM 547 N N . SER A 1 72 ? -2.045 2.655 -16.723 1.00 90.69 72 SER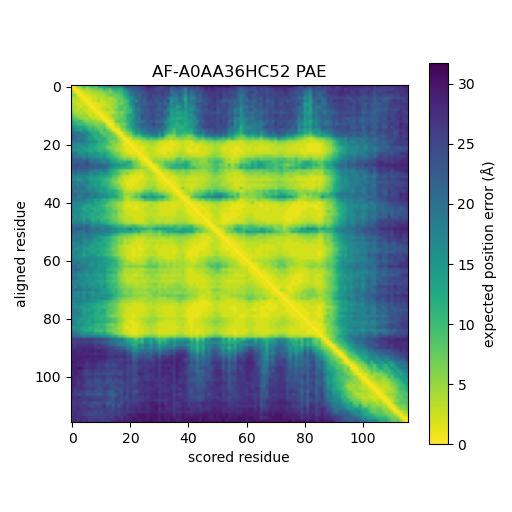 A N 1
ATOM 548 C CA . SER A 1 72 ? -1.390 2.874 -18.014 1.00 90.69 72 SER A CA 1
ATOM 549 C C . SER A 1 72 ? -0.328 1.799 -18.264 1.00 90.69 72 SER A C 1
ATOM 551 O O . SER A 1 72 ? 0.072 1.107 -17.330 1.00 90.69 72 SER A O 1
ATOM 553 N N . ASP A 1 73 ? 0.220 1.746 -19.481 1.00 86.56 73 ASP A N 1
ATOM 554 C CA . ASP A 1 73 ? 1.36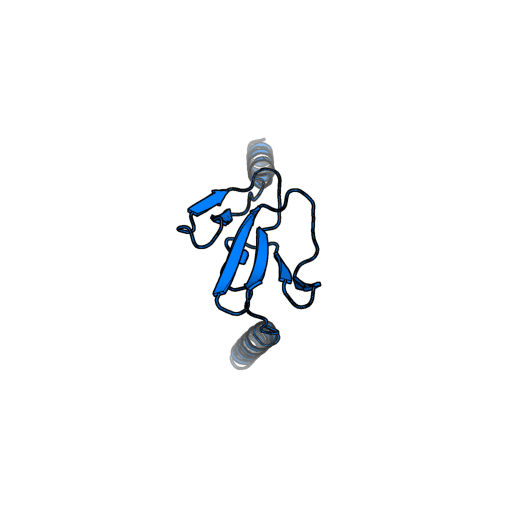1 0.878 -19.829 1.00 86.56 73 ASP A CA 1
ATOM 555 C C . ASP A 1 73 ? 2.601 1.110 -18.939 1.00 86.56 73 ASP A C 1
ATOM 557 O O . ASP A 1 73 ? 3.525 0.300 -18.918 1.00 86.56 73 ASP A O 1
ATOM 561 N N . MET A 1 74 ? 2.643 2.236 -18.221 1.00 90.25 74 MET A N 1
ATOM 562 C CA . MET A 1 74 ? 3.743 2.640 -17.350 1.00 90.25 74 MET A CA 1
ATOM 563 C C . MET A 1 74 ? 3.324 2.762 -15.884 1.00 90.25 74 MET A C 1
ATOM 565 O O . MET A 1 74 ? 4.124 3.237 -15.086 1.00 90.25 74 MET A O 1
ATOM 569 N N . ALA A 1 75 ? 2.108 2.360 -15.494 1.00 90.75 75 ALA A N 1
ATOM 570 C CA . ALA A 1 75 ? 1.695 2.481 -14.100 1.00 90.75 75 ALA A CA 1
ATOM 571 C C . ALA A 1 75 ? 0.628 1.469 -13.662 1.00 90.75 75 ALA A C 1
ATOM 573 O O . ALA A 1 75 ? -0.372 1.244 -14.345 1.00 90.75 75 ALA A O 1
ATOM 574 N N . THR A 1 76 ? 0.815 0.919 -12.463 1.00 92.88 76 THR A N 1
ATOM 575 C CA . THR A 1 76 ? -0.126 0.024 -11.775 1.00 92.88 76 THR A CA 1
ATOM 576 C C . THR A 1 76 ? -0.537 0.633 -10.442 1.00 92.88 76 THR A C 1
ATOM 578 O O . THR A 1 76 ? 0.314 1.035 -9.654 1.00 92.88 76 THR A O 1
ATOM 581 N N . PHE A 1 77 ? -1.840 0.674 -10.179 1.00 92.56 77 PHE A N 1
ATOM 582 C CA . PHE A 1 77 ? -2.409 1.126 -8.916 1.00 92.56 77 PHE A CA 1
ATOM 583 C C . PHE A 1 77 ? -3.009 -0.055 -8.161 1.00 92.56 77 PHE A C 1
ATOM 585 O O . PHE A 1 77 ? -3.839 -0.788 -8.702 1.00 92.56 77 PHE A O 1
ATOM 592 N N . CYS A 1 78 ? -2.619 -0.217 -6.904 1.00 93.12 78 CYS A N 1
ATOM 593 C CA . CYS A 1 78 ? -3.086 -1.283 -6.039 1.00 93.12 78 CYS A CA 1
ATOM 594 C C . CYS A 1 78 ? -3.711 -0.743 -4.751 1.00 93.12 78 CYS A C 1
ATOM 596 O O . CYS A 1 78 ? -3.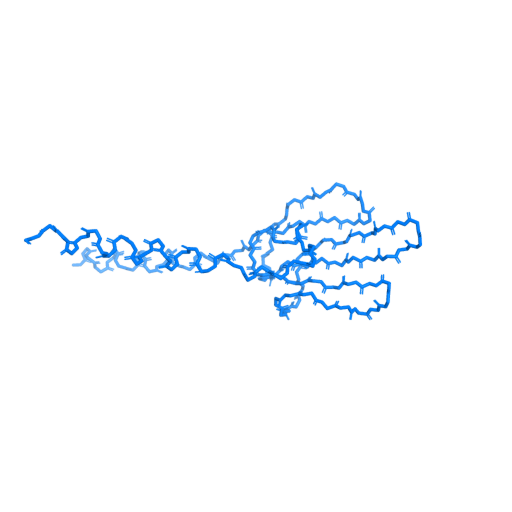263 0.265 -4.204 1.00 93.12 78 CYS A O 1
ATOM 598 N N . CYS A 1 79 ? -4.724 -1.452 -4.261 1.00 93.38 79 CYS A N 1
ATOM 599 C CA . CYS A 1 79 ? -5.461 -1.158 -3.039 1.00 93.38 79 CYS A CA 1
ATOM 600 C C . CYS A 1 79 ? -5.671 -2.437 -2.217 1.00 93.38 79 CYS A C 1
ATOM 602 O O . CYS A 1 79 ? -5.859 -3.513 -2.787 1.00 93.38 79 CYS A O 1
ATOM 604 N N . CYS A 1 80 ? -5.617 -2.344 -0.889 1.00 92.06 80 CYS A N 1
ATOM 605 C CA . CYS A 1 80 ? -5.826 -3.485 0.003 1.00 92.06 80 CYS A CA 1
ATOM 606 C C . CYS A 1 80 ? -6.306 -3.056 1.397 1.00 92.06 80 CYS A C 1
ATOM 608 O O . CYS A 1 80 ? -5.948 -1.977 1.866 1.00 92.06 80 CYS A O 1
ATOM 610 N N . SER A 1 81 ? -7.087 -3.898 2.080 1.00 91.31 81 SER A N 1
ATOM 611 C CA . SER A 1 81 ? -7.770 -3.531 3.333 1.00 91.31 81 SER A CA 1
ATOM 612 C C . SER A 1 81 ? -7.150 -4.106 4.621 1.00 91.31 81 SER A C 1
ATOM 614 O O . SER A 1 81 ? -7.831 -4.186 5.647 1.00 91.31 81 SER A O 1
ATOM 616 N N . THR A 1 82 ? -5.903 -4.591 4.593 1.00 89.12 82 THR A N 1
ATOM 617 C CA . THR A 1 82 ? -5.252 -5.225 5.761 1.00 89.12 82 THR A CA 1
ATOM 618 C C . THR A 1 82 ? -4.001 -4.474 6.204 1.00 89.12 82 THR A C 1
ATOM 620 O O . THR A 1 82 ? -3.376 -3.783 5.407 1.00 89.12 82 THR A O 1
ATOM 623 N N . ASP A 1 83 ? -3.589 -4.641 7.462 1.00 91.12 83 ASP A N 1
ATOM 624 C CA . ASP A 1 83 ? -2.386 -3.981 7.984 1.00 91.12 83 ASP A CA 1
ATOM 625 C C . ASP A 1 83 ? -1.152 -4.267 7.116 1.00 91.12 83 ASP A C 1
ATOM 627 O O . ASP A 1 83 ? -0.832 -5.419 6.813 1.00 91.12 83 ASP A O 1
ATOM 631 N N . LEU A 1 84 ? -0.463 -3.189 6.737 1.00 91.50 84 LEU A N 1
ATOM 632 C CA . LEU A 1 84 ? 0.812 -3.151 6.021 1.00 91.50 84 LEU A CA 1
ATOM 633 C C . LEU A 1 84 ? 0.802 -3.882 4.668 1.00 91.50 84 LEU A C 1
ATOM 635 O O . LEU A 1 84 ? 1.847 -4.260 4.141 1.00 91.50 84 LEU A O 1
ATOM 639 N N . CYS A 1 85 ? -0.375 -4.060 4.068 1.00 91.12 85 CYS A N 1
ATOM 640 C CA . CYS A 1 85 ? -0.544 -4.848 2.849 1.00 91.12 85 CYS A CA 1
ATOM 641 C C . CYS A 1 85 ? 0.069 -4.215 1.595 1.00 91.12 85 CYS A C 1
ATOM 643 O O . CYS A 1 85 ? 0.357 -4.922 0.629 1.00 91.12 85 CYS A O 1
ATOM 645 N N . ASN A 1 86 ? 0.298 -2.900 1.604 1.00 91.75 86 ASN A N 1
ATOM 646 C CA . ASN A 1 86 ? 0.771 -2.173 0.433 1.00 91.75 86 ASN A CA 1
ATOM 647 C C . ASN A 1 86 ? 2.256 -2.399 0.109 1.00 91.75 86 ASN A C 1
ATOM 649 O O . ASN A 1 86 ? 2.703 -1.931 -0.931 1.00 91.75 86 ASN A O 1
ATOM 653 N N . GLU A 1 87 ? 3.016 -3.140 0.925 1.00 84.81 87 GLU A N 1
ATOM 654 C CA . GLU A 1 87 ? 4.425 -3.462 0.649 1.00 84.81 87 GLU A CA 1
ATOM 655 C C . GLU A 1 87 ? 4.632 -4.555 -0.408 1.00 84.81 87 GLU A C 1
ATOM 657 O O . GLU A 1 87 ? 5.554 -4.438 -1.212 1.00 84.81 87 GLU A O 1
ATOM 662 N N . ALA A 1 88 ? 3.802 -5.599 -0.410 1.00 61.59 88 ALA A N 1
ATOM 663 C CA . ALA A 1 88 ? 4.041 -6.831 -1.168 1.00 61.59 88 ALA A CA 1
ATOM 664 C C . ALA A 1 88 ? 3.014 -7.052 -2.286 1.00 61.59 88 ALA A C 1
ATOM 666 O O . ALA A 1 88 ? 2.659 -8.188 -2.600 1.00 61.59 88 ALA A O 1
ATOM 667 N N . MET A 1 89 ? 2.518 -5.973 -2.893 1.00 63.88 89 MET A N 1
ATOM 668 C CA . MET A 1 89 ? 1.583 -6.058 -4.019 1.00 63.88 89 MET A CA 1
ATOM 669 C C . MET A 1 89 ? 2.337 -6.322 -5.329 1.00 63.88 89 MET A C 1
ATOM 671 O O . MET A 1 89 ? 2.161 -5.630 -6.324 1.00 63.88 89 MET A O 1
ATOM 675 N N . GLU A 1 90 ? 3.210 -7.329 -5.330 1.00 51.22 90 GLU A N 1
ATOM 676 C CA . GLU A 1 90 ? 3.630 -7.946 -6.581 1.00 51.22 90 GLU A CA 1
ATOM 677 C C . GLU A 1 90 ? 2.446 -8.761 -7.096 1.00 51.22 90 GLU A C 1
ATOM 679 O O . GLU A 1 90 ? 1.819 -9.476 -6.312 1.00 51.22 90 GLU A O 1
ATOM 684 N N . LEU A 1 91 ? 2.130 -8.636 -8.390 1.00 49.12 91 LEU A N 1
ATOM 685 C CA . LEU A 1 91 ? 1.106 -9.387 -9.128 1.00 49.12 91 LEU A CA 1
ATOM 686 C C . LEU A 1 91 ? 1.240 -10.901 -8.895 1.00 49.12 91 LEU A C 1
ATOM 688 O O . LEU A 1 91 ? 1.751 -11.654 -9.717 1.00 49.12 91 LEU A O 1
ATOM 692 N N . THR A 1 92 ? 0.766 -11.373 -7.755 1.00 40.62 92 THR A N 1
ATOM 693 C CA . THR A 1 92 ? 0.715 -12.775 -7.394 1.00 40.62 92 THR A CA 1
ATOM 694 C C . THR A 1 92 ? -0.711 -13.038 -6.971 1.00 40.62 92 THR A C 1
ATOM 696 O O . THR A 1 92 ? -1.187 -12.641 -5.911 1.00 40.62 92 THR A O 1
ATOM 699 N N . SER A 1 93 ? -1.426 -13.663 -7.902 1.00 44.00 93 SER A N 1
ATOM 700 C CA . SER A 1 93 ? -2.708 -14.315 -7.692 1.00 44.00 93 SER A CA 1
ATOM 701 C C . SER A 1 93 ? -2.589 -15.264 -6.493 1.00 44.00 93 SER A C 1
ATOM 703 O O . SER A 1 93 ? -2.227 -16.431 -6.626 1.00 44.00 93 SER A O 1
ATOM 705 N N . ASN A 1 94 ? -2.850 -14.753 -5.292 1.00 45.59 94 ASN A N 1
ATOM 706 C CA . ASN A 1 94 ? -2.790 -15.517 -4.052 1.00 45.59 94 ASN A CA 1
ATOM 707 C C . ASN A 1 94 ? -4.094 -16.301 -3.856 1.00 45.59 94 ASN A C 1
ATOM 709 O O . ASN A 1 94 ? -4.856 -16.087 -2.920 1.00 45.59 94 ASN A O 1
ATOM 713 N N . MET A 1 95 ? -4.334 -17.247 -4.763 1.00 53.22 95 MET A N 1
ATOM 714 C CA . MET A 1 95 ? -5.282 -18.350 -4.605 1.00 53.22 95 MET A CA 1
ATOM 715 C C . MET A 1 95 ? -4.498 -19.651 -4.341 1.00 53.22 95 MET A C 1
ATOM 717 O O . MET A 1 95 ? -4.431 -20.521 -5.207 1.00 53.22 95 MET A O 1
ATOM 721 N N . PRO A 1 96 ? -3.840 -19.802 -3.171 1.00 49.09 96 PRO A N 1
ATOM 722 C CA . PRO A 1 96 ? -3.920 -21.129 -2.543 1.00 49.09 96 PRO A CA 1
ATOM 723 C C . PRO A 1 96 ? -4.011 -21.148 -1.005 1.00 49.09 96 PRO A C 1
ATOM 725 O O . PRO A 1 96 ? -4.204 -22.222 -0.435 1.00 49.09 96 PRO A O 1
ATOM 728 N N . ALA A 1 97 ? -3.921 -20.015 -0.299 1.00 51.84 97 ALA A N 1
ATOM 729 C CA . ALA A 1 97 ? -3.840 -20.032 1.170 1.00 51.84 97 ALA A CA 1
ATOM 730 C C . ALA A 1 97 ? -5.131 -20.529 1.860 1.00 51.84 97 ALA A C 1
ATOM 732 O O . ALA A 1 97 ? -5.065 -21.206 2.886 1.00 51.84 97 ALA A O 1
ATOM 733 N N . LEU A 1 98 ? -6.308 -20.287 1.267 1.00 51.03 98 LEU A N 1
ATOM 734 C CA . LEU A 1 98 ? -7.588 -20.775 1.803 1.00 51.03 98 LEU A CA 1
ATOM 735 C C . LEU A 1 98 ? -7.784 -22.294 1.647 1.00 51.03 98 LEU A C 1
ATOM 737 O O . LEU A 1 98 ? -8.465 -22.909 2.470 1.00 51.03 98 LEU A O 1
ATOM 741 N N . LEU A 1 99 ? -7.157 -22.928 0.649 1.00 53.06 99 LEU A N 1
ATOM 742 C CA . LEU A 1 99 ? -7.260 -24.380 0.462 1.00 53.06 99 LEU A CA 1
ATOM 743 C C . LEU A 1 99 ? -6.474 -25.141 1.537 1.00 53.06 99 LEU A C 1
ATOM 745 O O . LEU A 1 99 ? -6.967 -26.146 2.048 1.00 53.06 99 LEU A O 1
ATOM 749 N N . ALA A 1 100 ? -5.312 -24.630 1.956 1.00 55.94 100 ALA A N 1
ATOM 750 C CA . ALA A 1 100 ? -4.504 -25.257 3.003 1.00 55.94 100 ALA A CA 1
ATOM 751 C C . ALA A 1 100 ? -5.233 -25.310 4.359 1.00 55.94 100 ALA A C 1
ATOM 753 O O . ALA A 1 100 ? -5.181 -26.327 5.050 1.00 55.94 100 ALA A O 1
ATOM 754 N N . ILE A 1 101 ? -5.983 -24.259 4.710 1.00 58.69 101 ILE A N 1
ATOM 755 C CA . ILE A 1 101 ? -6.742 -24.202 5.969 1.00 58.69 101 ILE A CA 1
ATOM 756 C C . ILE A 1 101 ? -7.900 -25.217 5.956 1.00 58.69 101 ILE A C 1
ATOM 758 O O . ILE A 1 101 ? -8.141 -25.891 6.957 1.00 58.69 101 ILE A O 1
ATOM 762 N N . SER A 1 102 ? -8.569 -25.405 4.810 1.00 58.84 102 SER A N 1
ATOM 763 C CA . SER A 1 102 ? -9.670 -26.374 4.685 1.00 58.84 102 SER A CA 1
ATOM 764 C C . SER A 1 102 ? -9.226 -27.834 4.869 1.00 58.84 102 SER A C 1
ATOM 766 O O . SER A 1 102 ? -9.934 -28.620 5.500 1.00 58.84 102 SER A O 1
ATOM 768 N N . VAL A 1 103 ? -8.022 -28.191 4.402 1.00 59.88 103 VAL A N 1
ATOM 769 C CA . VAL A 1 103 ? -7.460 -29.545 4.556 1.00 59.88 103 VAL A CA 1
ATOM 770 C C . VAL A 1 103 ? -7.063 -29.821 6.008 1.00 59.88 103 VAL A C 1
ATOM 772 O O . VAL A 1 103 ? -7.290 -30.928 6.499 1.00 59.88 103 VAL A O 1
ATOM 775 N N . ILE A 1 104 ? -6.532 -28.821 6.722 1.00 63.84 104 ILE A N 1
ATOM 776 C CA . ILE A 1 104 ? -6.156 -28.949 8.141 1.00 63.84 104 ILE A CA 1
ATOM 777 C C . ILE A 1 104 ? -7.402 -29.129 9.019 1.00 63.84 104 ILE A C 1
ATOM 779 O O . ILE A 1 104 ? -7.428 -30.000 9.884 1.00 63.84 104 ILE A O 1
ATOM 783 N N . ILE A 1 105 ? -8.474 -28.372 8.764 1.00 65.44 105 ILE A N 1
ATOM 784 C CA . ILE A 1 105 ? -9.728 -28.507 9.522 1.00 65.44 105 ILE A CA 1
ATOM 785 C C . ILE A 1 105 ? -10.374 -29.882 9.278 1.00 65.44 105 ILE A C 1
ATOM 787 O O . ILE A 1 105 ? -10.824 -30.523 10.227 1.00 65.44 105 ILE A O 1
ATOM 791 N N . LEU A 1 106 ? -10.371 -30.381 8.035 1.00 63.69 106 LEU A N 1
ATOM 792 C CA . LEU A 1 106 ? -10.920 -31.703 7.714 1.00 63.69 106 LEU A CA 1
ATOM 793 C C . LEU A 1 106 ? -10.120 -32.846 8.364 1.00 63.69 106 LEU A C 1
ATOM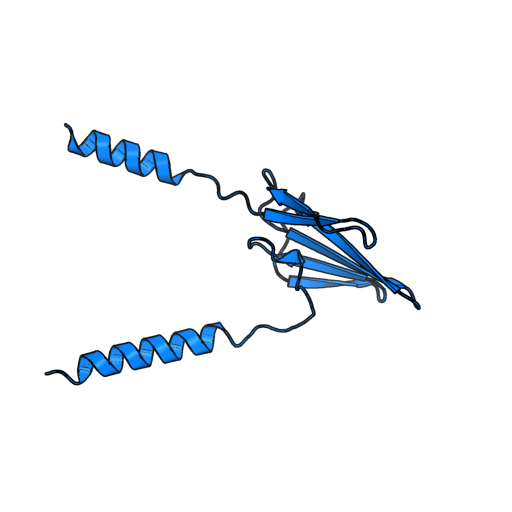 795 O O . LEU A 1 106 ? -10.705 -33.827 8.818 1.00 63.69 106 LEU A O 1
ATOM 799 N N . SER A 1 107 ? -8.794 -32.718 8.442 1.00 62.06 107 SER A N 1
ATOM 800 C CA . SER A 1 107 ? -7.937 -33.727 9.082 1.00 62.06 107 SER A CA 1
ATOM 801 C C . SER A 1 107 ? -8.027 -33.712 10.611 1.00 62.06 107 SER A C 1
ATOM 803 O O . SER A 1 107 ? -7.957 -34.778 11.217 1.00 62.06 107 SER A O 1
ATOM 805 N N . LEU A 1 108 ? -8.281 -32.558 11.238 1.00 61.69 108 LEU A N 1
ATOM 806 C CA . LEU A 1 108 ? -8.600 -32.487 12.670 1.00 61.69 108 LEU A CA 1
ATOM 807 C C . LEU A 1 108 ? -9.966 -33.122 12.982 1.00 61.69 108 LEU A C 1
ATOM 809 O O . LEU A 1 108 ? -10.057 -33.949 13.885 1.00 61.69 108 LEU A O 1
ATOM 813 N N . LEU A 1 109 ? -10.998 -32.843 12.175 1.00 59.81 109 LEU A N 1
ATOM 814 C CA . LEU A 1 109 ? -12.337 -33.429 12.348 1.00 59.81 109 LEU A CA 1
ATOM 815 C C . LEU A 1 109 ? -12.367 -34.959 12.168 1.00 59.81 109 LEU A C 1
ATOM 817 O O . LEU A 1 109 ? -13.157 -35.642 12.815 1.00 59.81 109 LEU A O 1
ATOM 821 N N . LEU A 1 110 ? -11.505 -35.517 11.310 1.00 59.50 110 LEU A N 1
ATOM 822 C CA . LEU A 1 110 ? -11.369 -36.970 11.125 1.00 59.50 110 LEU A CA 1
ATOM 823 C C . LEU A 1 110 ? -10.514 -37.649 12.212 1.00 59.50 110 LEU A C 1
ATOM 825 O O . LEU A 1 110 ? -10.592 -38.870 12.372 1.00 59.50 110 LEU A O 1
ATOM 829 N N . CYS A 1 111 ? -9.711 -36.886 12.958 1.00 54.66 111 CYS A N 1
ATOM 830 C CA . CYS A 1 111 ? -8.921 -37.408 14.073 1.00 54.66 111 CYS A CA 1
ATOM 831 C C . CYS A 1 111 ? -9.802 -37.635 15.313 1.00 54.66 111 CYS A C 1
ATOM 833 O O . CYS A 1 111 ? -9.707 -38.683 15.951 1.00 54.66 111 CYS A O 1
ATOM 835 N N . ASP A 1 112 ? -10.739 -36.720 15.585 1.00 50.91 112 ASP A N 1
ATOM 836 C CA . ASP A 1 112 ? -11.696 -36.861 16.693 1.00 50.91 112 ASP A CA 1
ATOM 837 C C . ASP A 1 112 ? -12.730 -37.981 16.459 1.00 50.91 112 ASP A C 1
ATOM 839 O O . ASP A 1 112 ? -13.244 -38.568 17.409 1.00 50.91 112 ASP A O 1
ATOM 843 N N . ALA A 1 113 ? -13.008 -38.339 15.201 1.00 51.41 113 ALA A N 1
ATOM 844 C CA . ALA A 1 113 ? -13.991 -39.372 14.859 1.00 51.41 113 ALA A CA 1
ATOM 845 C C . ALA A 1 113 ? -13.489 -40.826 15.017 1.00 51.41 113 ALA A C 1
ATOM 847 O O . ALA A 1 113 ? -14.287 -41.749 14.877 1.00 51.41 113 ALA A O 1
ATOM 848 N N . ASN A 1 114 ? -12.198 -41.048 15.301 1.00 49.59 114 ASN A N 1
ATOM 849 C CA . ASN A 1 114 ? -11.610 -42.391 15.462 1.00 49.59 114 ASN A CA 1
ATOM 850 C C . ASN A 1 114 ? -11.287 -42.763 16.923 1.00 49.59 114 ASN A C 1
ATOM 852 O O . ASN A 1 114 ? -10.662 -43.794 17.171 1.00 49.59 114 ASN A O 1
ATOM 856 N N . TYR A 1 115 ? -11.720 -41.949 17.890 1.00 45.78 115 TYR A N 1
ATOM 857 C CA . TYR A 1 115 ? -11.618 -42.232 19.325 1.00 45.78 115 TYR A CA 1
ATOM 858 C C . TYR A 1 115 ? -13.004 -42.494 19.946 1.00 45.78 115 TYR A C 1
ATOM 860 O O . TYR A 1 115 ? -13.395 -41.837 20.909 1.00 45.78 115 TYR A O 1
ATOM 868 N N . PHE A 1 116 ? -13.751 -43.461 19.400 1.00 43.81 116 PHE A N 1
ATOM 869 C CA . PHE A 1 116 ? -14.853 -44.142 20.094 1.00 43.81 116 PHE A CA 1
ATOM 870 C C . PHE A 1 116 ? -14.986 -45.594 19.630 1.00 43.81 116 PHE A C 1
ATOM 872 O O . PHE A 1 116 ? -14.926 -45.827 18.403 1.00 43.81 116 PHE A O 1
#

InterPro domains:
  IPR045860 Snake toxin-like superfamily [SSF57302] (18-87)

Foldseek 3Di:
DVVVVVVVVVVVVVPPPPFAWEWADFFPDDTDIDTHPQAQKKKWKWFADVVDIGIGIDGDNDDDDAAWDDPDPGMIMGMDRHHHVRPPRDPDPPPPPVVVVVVVVVVVVVVVVPPD

Organism: Cylicocyclus nassatus (NCBI:txid53992)

Solvent-accessible surface area (backbone atoms only — not comparable to full-atom values): 6805 Å² total; per-residue (Å²): 115,71,69,61,54,55,53,53,54,56,60,62,62,69,68,68,74,84,59,35,39,18,40,36,29,56,76,77,49,78,74,40,82,40,78,23,88,86,20,72,33,20,24,25,42,38,38,56,46,103,90,48,78,38,46,35,31,28,60,26,89,60,97,73,69,72,48,74,44,76,80,46,103,43,30,37,42,32,30,32,71,50,69,50,48,44,78,71,74,62,98,61,87,82,82,55,70,71,59,57,55,54,53,52,54,53,54,53,59,57,56,66,69,70,77,122

pLDDT: mean 76.43, std 16.28, range [40.62, 94.06]